Protein AF-A0A3E2UKI1-F1 (afdb_monomer)

Nearest PDB structures (foldseek):
  4pql-assembly1_A  TM=8.814E-01  e=4.683E-04  Staphylococcus aureus
  5kbj-assembly2_G  TM=8.532E-01  e=4.683E-04  Staphylococcus aureus
  4pta-assembly1_D  TM=8.898E-01  e=7.833E-04  Staphylococcus aureus subsp. aureus USA300
  5kbj-a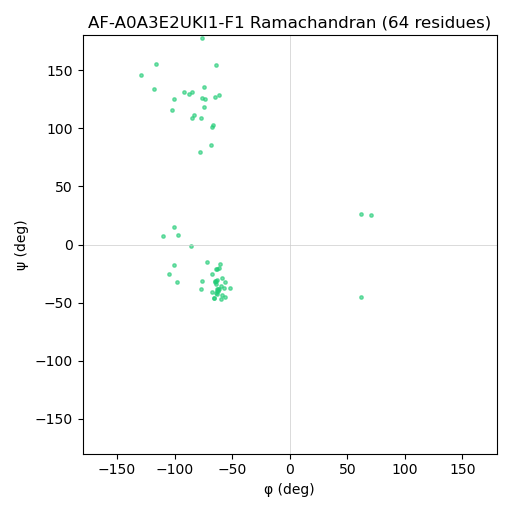ssembly2_D  TM=8.709E-01  e=1.152E-03  Staphylococcus aureus
  5kbj-assembly1_C  TM=8.566E-01  e=9.500E-04  Staphylococcus aureus

Structure (mmCIF, N/CA/C/O backbone):
data_AF-A0A3E2UKI1-F1
#
_entry.id   AF-A0A3E2UKI1-F1
#
loop_
_atom_site.group_PDB
_atom_site.id
_atom_site.type_symbol
_atom_site.label_atom_id
_atom_site.label_alt_id
_atom_site.label_comp_id
_atom_site.label_asym_id
_atom_site.label_entity_id
_atom_site.label_seq_id
_atom_site.pdbx_PDB_ins_code
_atom_site.Cartn_x
_atom_site.Cartn_y
_atom_site.Cartn_z
_atom_site.occupancy
_atom_site.B_iso_or_equiv
_atom_site.auth_seq_id
_atom_site.auth_comp_id
_atom_site.auth_asym_id
_atom_site.auth_atom_id
_atom_site.pdbx_PDB_model_num
ATOM 1 N N . MET A 1 1 ? 37.282 17.159 6.871 1.00 42.03 1 MET A N 1
ATOM 2 C CA . MET A 1 1 ? 35.842 16.951 6.622 1.00 42.03 1 MET A CA 1
ATOM 3 C C . MET A 1 1 ? 35.702 15.576 6.000 1.00 42.03 1 MET A C 1
ATOM 5 O O . MET A 1 1 ? 35.942 15.421 4.811 1.00 42.03 1 MET A O 1
ATOM 9 N N . THR A 1 2 ? 35.495 14.563 6.832 1.00 41.75 2 THR A N 1
ATOM 10 C CA . THR A 1 2 ? 35.322 13.172 6.409 1.00 41.75 2 THR A CA 1
ATOM 11 C C . THR A 1 2 ? 33.932 13.030 5.803 1.00 41.75 2 THR A C 1
ATOM 13 O O . THR A 1 2 ? 32.937 13.321 6.458 1.00 41.75 2 THR A O 1
ATOM 16 N N . LEU A 1 3 ? 33.872 12.673 4.521 1.00 50.78 3 LEU A N 1
ATOM 17 C CA . LEU A 1 3 ? 32.631 12.271 3.870 1.00 50.78 3 LEU A CA 1
ATOM 18 C C . LEU A 1 3 ? 32.218 10.936 4.493 1.00 50.78 3 LEU A C 1
ATOM 20 O O . LEU A 1 3 ? 32.807 9.903 4.173 1.00 50.78 3 LEU A O 1
ATOM 24 N N . ASP A 1 4 ? 31.257 10.972 5.412 1.00 49.09 4 ASP A N 1
ATOM 25 C CA . ASP A 1 4 ? 30.620 9.778 5.964 1.00 49.09 4 ASP A CA 1
ATOM 26 C C . ASP A 1 4 ? 29.777 9.128 4.861 1.00 49.09 4 ASP A C 1
ATOM 28 O O . ASP A 1 4 ? 28.595 9.415 4.672 1.00 49.09 4 ASP A O 1
ATOM 32 N N . TYR A 1 5 ? 30.424 8.287 4.056 1.00 60.31 5 TYR A N 1
ATOM 33 C CA . TYR A 1 5 ?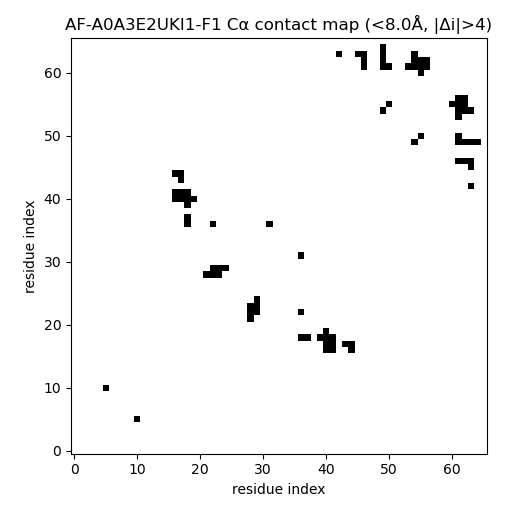 29.736 7.436 3.100 1.00 60.31 5 TYR A CA 1
ATOM 34 C C . TYR A 1 5 ? 28.866 6.435 3.866 1.00 60.31 5 TYR A C 1
ATOM 36 O O . TYR A 1 5 ? 29.335 5.722 4.751 1.00 60.31 5 TYR A O 1
ATOM 44 N N . PHE A 1 6 ? 27.582 6.381 3.517 1.00 57.09 6 PHE A N 1
ATOM 45 C CA . PHE A 1 6 ? 26.631 5.428 4.076 1.00 57.09 6 PHE A CA 1
ATOM 46 C C . PHE A 1 6 ? 26.998 4.002 3.635 1.00 57.09 6 PHE A C 1
ATOM 48 O O . PHE A 1 6 ? 26.741 3.597 2.502 1.00 57.09 6 PHE A O 1
ATOM 55 N N . TYR A 1 7 ? 27.608 3.228 4.533 1.00 56.75 7 TYR A N 1
ATOM 56 C CA . TYR A 1 7 ? 27.946 1.826 4.296 1.00 56.75 7 TYR A CA 1
ATOM 57 C C . TYR A 1 7 ? 26.695 0.947 4.418 1.00 56.75 7 TYR A C 1
ATOM 59 O O . TYR A 1 7 ? 26.193 0.747 5.519 1.00 56.75 7 TYR A O 1
ATOM 67 N N . GLY A 1 8 ? 26.213 0.421 3.286 1.00 55.53 8 GLY A N 1
ATOM 68 C CA . GLY A 1 8 ? 25.520 -0.873 3.112 1.00 55.53 8 GLY A CA 1
ATOM 69 C C . GLY A 1 8 ? 24.186 -1.143 3.829 1.00 55.53 8 GLY A C 1
ATOM 70 O O . GLY A 1 8 ? 23.265 -1.639 3.196 1.00 55.53 8 GLY A O 1
ATOM 71 N N . GLN A 1 9 ? 24.052 -0.826 5.118 1.00 53.12 9 GLN A N 1
ATOM 72 C CA . GLN A 1 9 ? 22.861 -1.081 5.941 1.00 53.12 9 GLN A CA 1
ATOM 73 C C . GLN A 1 9 ? 21.968 0.147 6.144 1.00 53.12 9 GLN A C 1
ATOM 75 O O . GLN A 1 9 ? 20.799 0.007 6.496 1.00 53.12 9 GLN A O 1
ATOM 80 N N . ALA A 1 10 ? 22.473 1.358 5.895 1.00 52.53 10 ALA A N 1
ATOM 81 C CA . ALA A 1 10 ? 21.668 2.568 6.063 1.00 52.53 10 ALA A CA 1
ATOM 82 C C . ALA A 1 10 ? 20.483 2.629 5.082 1.00 52.53 10 ALA A C 1
ATOM 84 O O . ALA A 1 10 ? 19.431 3.141 5.441 1.00 5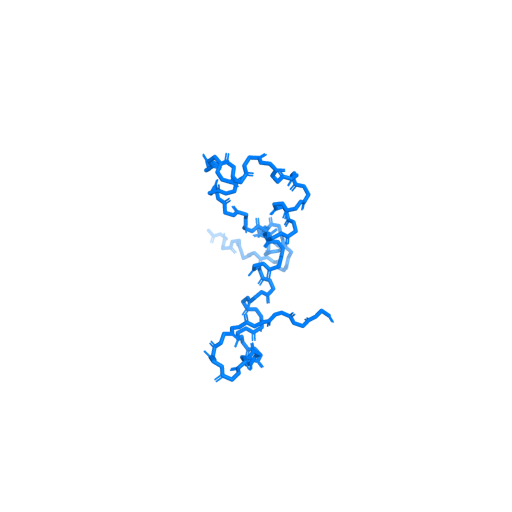2.53 10 ALA A O 1
ATOM 85 N N . GLY A 1 11 ? 20.618 2.069 3.873 1.00 55.22 11 GLY A N 1
ATOM 86 C CA . GLY A 1 11 ? 19.537 2.043 2.879 1.00 55.22 11 GLY A CA 1
ATOM 87 C C . GLY A 1 11 ? 18.320 1.212 3.307 1.00 55.22 11 GLY A C 1
ATOM 88 O O . GLY A 1 11 ? 17.189 1.579 2.991 1.00 55.22 11 GLY A O 1
ATOM 89 N N . GLU A 1 12 ? 18.527 0.142 4.082 1.00 57.00 12 GLU A N 1
ATOM 90 C CA . GLU A 1 12 ? 17.422 -0.675 4.604 1.00 57.00 12 GLU A CA 1
ATOM 91 C C . GLU A 1 12 ? 16.698 -0.002 5.774 1.00 57.00 12 GLU A C 1
ATOM 93 O O . GLU A 1 12 ? 15.479 -0.114 5.875 1.00 57.00 12 GLU A O 1
ATOM 98 N N . LEU A 1 13 ? 17.395 0.797 6.593 1.00 61.91 13 LEU A N 1
ATOM 99 C CA . LEU A 1 13 ? 16.758 1.612 7.641 1.00 61.91 13 LEU A CA 1
ATOM 100 C C . LEU A 1 13 ? 15.807 2.680 7.070 1.00 61.91 13 LEU A C 1
ATOM 102 O O . LEU A 1 13 ? 14.910 3.142 7.773 1.00 61.91 13 LEU A O 1
ATOM 106 N N . PHE A 1 14 ? 15.974 3.051 5.796 1.00 65.62 14 PHE A N 1
ATOM 107 C CA . PHE A 1 14 ? 15.068 3.945 5.067 1.00 65.62 14 PHE A CA 1
ATOM 108 C C . PHE A 1 14 ? 14.047 3.201 4.195 1.00 65.62 14 PHE A C 1
ATOM 110 O O . PHE A 1 14 ? 13.334 3.838 3.420 1.00 65.62 14 PHE A O 1
ATOM 117 N N . SER A 1 15 ? 13.950 1.873 4.300 1.00 72.94 15 SER A N 1
ATOM 118 C CA . SER A 1 15 ? 12.919 1.109 3.600 1.00 72.94 15 SER A CA 1
ATOM 119 C C . SER A 1 15 ? 11.622 1.140 4.400 1.00 72.94 15 SER A C 1
ATOM 121 O O . SER A 1 15 ? 11.516 0.576 5.486 1.00 72.94 15 SER A O 1
ATOM 123 N N . PHE A 1 16 ? 10.616 1.824 3.862 1.00 82.88 16 PHE A N 1
ATOM 124 C CA . PHE A 1 16 ? 9.292 1.934 4.464 1.00 82.88 16 PHE A CA 1
ATOM 125 C C . PHE A 1 16 ? 8.206 1.593 3.451 1.00 82.88 16 PHE A C 1
ATOM 127 O O . PHE A 1 16 ? 8.288 1.941 2.272 1.00 82.88 16 PHE A O 1
ATOM 134 N N . TYR A 1 17 ? 7.132 0.976 3.936 1.00 84.75 17 TYR A N 1
ATOM 135 C CA . TYR A 1 17 ? 5.931 0.804 3.134 1.00 84.75 17 TYR A CA 1
ATOM 136 C C . TYR A 1 17 ? 5.162 2.119 3.056 1.00 84.75 17 TYR A C 1
ATOM 138 O O . TYR A 1 17 ? 4.818 2.736 4.067 1.00 84.75 17 TYR A O 1
ATOM 146 N N .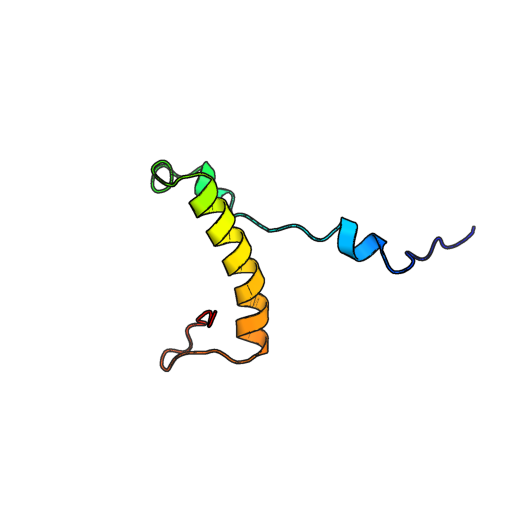 ARG A 1 18 ? 4.869 2.550 1.830 1.00 85.38 18 ARG A N 1
ATOM 147 C CA . ARG A 1 18 ? 4.047 3.734 1.578 1.00 85.38 18 ARG A CA 1
ATOM 148 C C . ARG A 1 18 ? 2.579 3.335 1.608 1.00 85.38 18 ARG A C 1
ATOM 150 O O . ARG A 1 18 ? 2.087 2.698 0.683 1.00 85.38 18 ARG A O 1
ATOM 157 N N . ILE A 1 19 ? 1.872 3.751 2.653 1.00 89.50 19 ILE A N 1
ATOM 158 C CA . ILE A 1 19 ? 0.422 3.568 2.757 1.00 89.50 19 ILE A CA 1
ATOM 159 C C . ILE A 1 19 ? -0.268 4.890 2.382 1.00 89.50 19 ILE A C 1
ATOM 161 O O . ILE A 1 19 ? 0.041 5.926 2.981 1.00 89.50 19 ILE A O 1
ATOM 165 N N . PRO A 1 20 ? -1.195 4.911 1.406 1.00 89.69 20 PRO A N 1
ATOM 166 C CA . PRO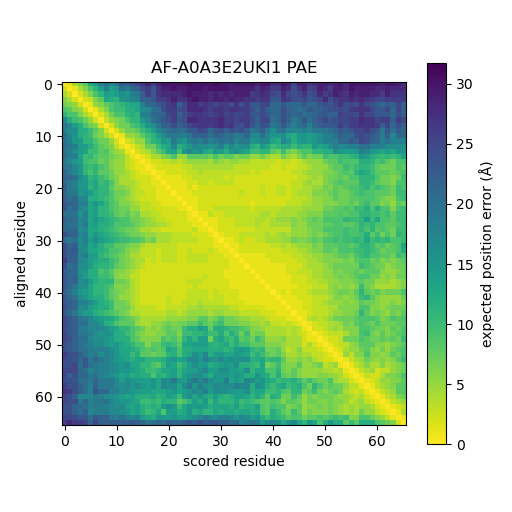 A 1 20 ? -1.897 6.137 1.044 1.00 89.69 20 PRO A CA 1
ATOM 167 C C . PRO A 1 20 ? -2.712 6.711 2.205 1.00 89.69 20 PRO A C 1
ATOM 169 O O . PRO A 1 20 ? -3.564 6.032 2.779 1.00 89.69 20 PRO A O 1
ATOM 172 N N . LYS A 1 21 ? -2.523 8.005 2.492 1.00 89.94 21 LYS A N 1
ATOM 173 C CA . LYS A 1 21 ? -3.278 8.726 3.536 1.00 89.94 21 LYS A CA 1
ATOM 174 C C . LYS A 1 21 ? -4.789 8.710 3.293 1.00 89.94 21 LYS A C 1
ATOM 176 O O . LYS A 1 21 ? -5.553 8.690 4.253 1.00 89.94 21 LYS A O 1
ATOM 181 N N . ALA A 1 22 ? -5.207 8.632 2.028 1.00 91.19 22 ALA A N 1
ATOM 182 C CA . ALA A 1 22 ? -6.606 8.491 1.632 1.00 91.19 22 ALA A CA 1
ATOM 183 C C . ALA A 1 22 ? -7.303 7.326 2.356 1.00 91.19 22 ALA A C 1
ATOM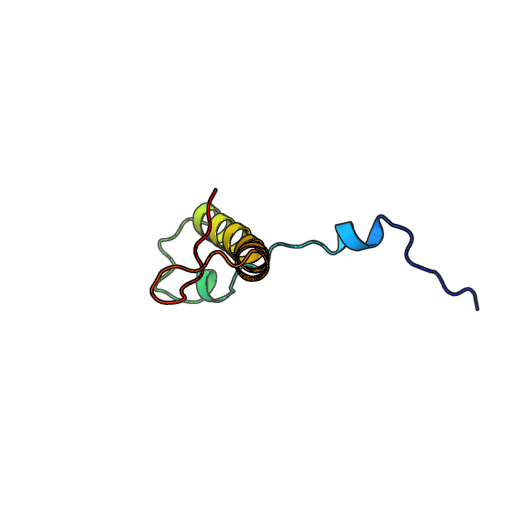 185 O O . ALA A 1 22 ? -8.435 7.489 2.794 1.00 91.19 22 ALA A O 1
ATOM 186 N N . LEU A 1 23 ? -6.611 6.202 2.595 1.00 90.19 23 LEU A N 1
ATOM 187 C CA . LEU A 1 23 ? -7.163 5.045 3.314 1.00 90.19 23 LEU A CA 1
ATOM 188 C C . LEU A 1 23 ? -7.536 5.350 4.776 1.00 90.19 23 LEU A C 1
ATOM 190 O O . LEU A 1 23 ? -8.327 4.624 5.378 1.00 90.19 23 LEU A O 1
ATOM 194 N N . PHE A 1 24 ? -6.971 6.407 5.360 1.00 90.25 24 PHE A N 1
ATOM 195 C CA . PHE A 1 24 ? -7.252 6.849 6.727 1.00 90.25 24 PHE A CA 1
ATOM 196 C C . PHE A 1 24 ? -8.143 8.093 6.784 1.00 90.25 24 PHE A C 1
ATOM 198 O O . PHE A 1 24 ? -8.825 8.297 7.782 1.00 90.25 24 PHE A O 1
ATOM 205 N N . GLN A 1 25 ? -8.135 8.919 5.736 1.00 91.69 25 GLN A N 1
ATOM 206 C CA . GLN A 1 25 ? -8.829 10.209 5.710 1.00 91.69 25 GLN A CA 1
ATOM 207 C C . GLN A 1 25 ? -10.198 10.149 5.027 1.00 91.69 25 GLN A C 1
ATOM 209 O O . GLN A 1 25 ? -11.101 10.891 5.404 1.00 91.69 25 GLN A O 1
ATOM 214 N N . GLU A 1 26 ? -10.372 9.288 4.025 1.00 94.25 26 GLU A N 1
ATOM 215 C CA . GLU A 1 26 ? -11.612 9.240 3.255 1.00 94.25 26 GLU A CA 1
ATOM 216 C C . GLU A 1 26 ? -12.670 8.360 3.942 1.00 94.25 26 GLU A C 1
ATOM 218 O O . GLU A 1 26 ? -12.392 7.194 4.249 1.00 94.25 26 GLU A O 1
ATOM 223 N N . PRO A 1 27 ? -13.918 8.846 4.095 1.00 92.06 27 PRO A N 1
ATOM 224 C CA . PRO A 1 27 ? -15.006 8.077 4.706 1.00 92.06 27 PRO A CA 1
ATOM 225 C C . PRO A 1 27 ? -15.263 6.730 4.023 1.00 92.06 27 PRO A C 1
ATOM 227 O O . PRO A 1 27 ? -15.590 5.748 4.683 1.00 92.06 27 PRO A O 1
ATOM 230 N N . ARG A 1 28 ? -15.041 6.646 2.704 1.00 92.19 28 ARG A N 1
ATOM 231 C CA . ARG A 1 28 ? -15.240 5.415 1.922 1.00 92.19 28 ARG A CA 1
ATOM 232 C C . ARG A 1 28 ? -14.345 4.247 2.365 1.00 92.19 28 ARG A C 1
ATOM 234 O O . ARG A 1 28 ? -14.652 3.103 2.054 1.00 92.19 28 ARG A O 1
ATOM 241 N N . PHE A 1 29 ? -13.245 4.530 3.068 1.00 90.00 29 PHE A N 1
ATOM 242 C CA . PHE A 1 29 ? -12.276 3.536 3.540 1.00 90.00 29 PHE A CA 1
ATOM 243 C C . PHE A 1 29 ? -12.297 3.357 5.068 1.00 90.00 29 PHE A C 1
ATOM 245 O O . PHE A 1 29 ? -11.445 2.655 5.617 1.00 90.00 29 PHE A O 1
ATOM 252 N N . GLN A 1 30 ? -13.254 3.967 5.780 1.00 88.62 30 GLN A N 1
ATOM 253 C CA . GLN A 1 30 ? -13.367 3.817 7.237 1.00 88.62 30 GLN A CA 1
ATOM 254 C C . GLN A 1 30 ? -13.689 2.385 7.664 1.00 88.62 30 GLN A C 1
ATOM 256 O O . GLN A 1 30 ? -13.193 1.949 8.696 1.00 88.62 30 GLN A O 1
ATOM 261 N N . SER A 1 31 ? -14.465 1.650 6.865 1.00 93.19 31 SER A N 1
ATOM 262 C CA . SER A 1 31 ? -14.834 0.260 7.155 1.00 93.19 31 SER A CA 1
ATOM 263 C C . SER A 1 31 ? -13.683 -0.735 6.981 1.00 93.19 31 SER A C 1
ATOM 265 O O . SER A 1 31 ? -13.788 -1.871 7.440 1.00 93.19 31 SER A O 1
ATOM 267 N N . LEU A 1 32 ? -12.589 -0.341 6.320 1.00 92.56 32 LEU A N 1
ATOM 268 C CA . LEU A 1 32 ? -11.435 -1.214 6.126 1.00 92.56 32 LEU A CA 1
ATOM 269 C C . LEU A 1 32 ? -10.645 -1.355 7.427 1.00 92.56 32 LEU A C 1
ATOM 271 O O . LEU A 1 32 ? -10.327 -0.359 8.085 1.00 92.56 32 LEU A O 1
ATOM 275 N N . SER A 1 33 ? -10.255 -2.589 7.748 1.00 94.44 33 SER A N 1
ATOM 276 C CA . SER A 1 33 ? -9.343 -2.851 8.858 1.00 94.44 33 SER A CA 1
ATOM 277 C C . SER A 1 33 ? -7.973 -2.225 8.596 1.00 94.44 33 SER A C 1
ATOM 279 O O . SER A 1 33 ? -7.552 -2.038 7.450 1.00 94.44 33 SER A O 1
ATOM 281 N N . THR A 1 34 ? -7.246 -1.920 9.668 1.00 91.81 34 THR A N 1
ATOM 282 C CA . THR A 1 34 ? -5.859 -1.450 9.565 1.00 91.81 34 THR A CA 1
ATOM 283 C C . THR A 1 34 ? -4.989 -2.454 8.806 1.00 91.81 34 THR A C 1
ATOM 285 O O . THR A 1 34 ? -4.179 -2.045 7.979 1.00 91.81 34 THR A O 1
ATOM 288 N N . ASP A 1 35 ? -5.219 -3.754 8.995 1.00 92.69 35 ASP A N 1
ATOM 289 C CA . ASP A 1 35 ? -4.496 -4.818 8.292 1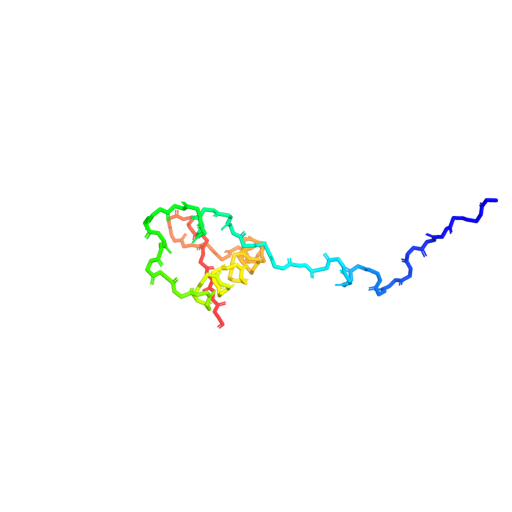.00 92.69 35 ASP A CA 1
ATOM 290 C C . ASP A 1 35 ? -4.739 -4.774 6.782 1.00 92.69 35 ASP A C 1
ATOM 292 O O . ASP A 1 35 ? -3.789 -4.860 6.007 1.00 92.69 35 ASP A O 1
ATOM 296 N N . ALA A 1 36 ? -5.984 -4.551 6.346 1.00 92.19 36 ALA A N 1
ATOM 297 C CA . ALA A 1 36 ? -6.310 -4.406 4.928 1.00 92.19 36 ALA A CA 1
ATOM 298 C C . ALA A 1 36 ? -5.621 -3.177 4.309 1.00 92.19 36 ALA A C 1
ATOM 300 O O . ALA A 1 36 ? -5.123 -3.236 3.183 1.00 92.19 36 ALA A O 1
ATOM 301 N N . LYS A 1 37 ? -5.538 -2.069 5.058 1.00 91.56 37 LYS A N 1
ATOM 302 C CA . LYS A 1 37 ? -4.841 -0.846 4.620 1.00 91.56 37 LYS A CA 1
ATOM 303 C C . LYS A 1 37 ? -3.332 -1.066 4.512 1.00 91.56 37 LYS A C 1
ATOM 305 O O . LYS A 1 37 ? -2.715 -0.618 3.546 1.00 91.56 37 LYS A O 1
ATOM 310 N N . THR A 1 38 ? -2.750 -1.783 5.470 1.00 91.38 38 THR A N 1
ATOM 311 C CA . THR A 1 38 ? -1.329 -2.151 5.467 1.00 91.38 38 THR A CA 1
ATOM 312 C C . THR A 1 38 ? -1.007 -3.104 4.320 1.00 91.38 38 THR A C 1
ATOM 314 O O . THR A 1 38 ? -0.061 -2.852 3.574 1.00 91.38 38 THR A O 1
ATOM 317 N N . LEU A 1 39 ? -1.830 -4.137 4.109 1.00 90.56 39 LEU A N 1
ATOM 318 C CA . LEU A 1 39 ? -1.698 -5.072 2.991 1.00 90.56 39 LEU A CA 1
ATOM 319 C C . LEU A 1 39 ? -1.705 -4.333 1.651 1.00 90.56 39 LEU A C 1
ATOM 321 O O . LEU A 1 39 ? -0.840 -4.577 0.813 1.00 90.56 39 LEU A O 1
ATOM 325 N N . TYR A 1 40 ? -2.622 -3.380 1.469 1.00 89.69 40 TYR A N 1
ATOM 326 C CA . TYR A 1 40 ? -2.653 -2.556 0.264 1.00 89.69 40 TYR A CA 1
ATOM 327 C C . TYR A 1 40 ? -1.348 -1.773 0.056 1.00 89.69 40 TYR A C 1
ATOM 329 O O . TYR A 1 40 ? -0.827 -1.740 -1.055 1.00 89.69 40 TYR A O 1
ATOM 337 N N . GLY A 1 41 ? -0.783 -1.177 1.111 1.00 88.94 41 GLY A N 1
ATOM 338 C CA . GLY A 1 41 ? 0.500 -0.469 1.027 1.00 88.94 41 GLY A CA 1
ATOM 339 C C . GLY A 1 41 ? 1.674 -1.375 0.635 1.00 88.94 41 GLY A C 1
ATOM 340 O 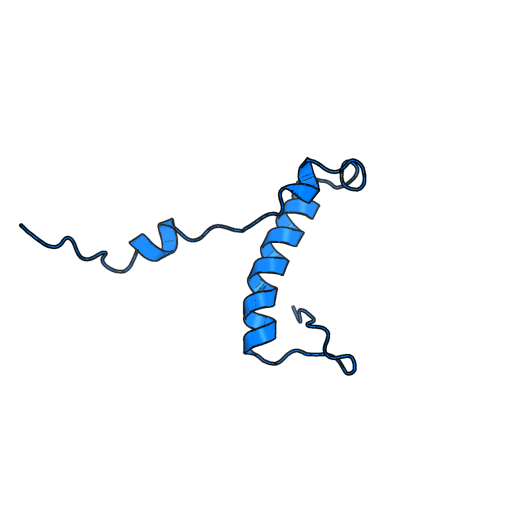O . GLY A 1 41 ? 2.515 -0.974 -0.169 1.00 88.94 41 GLY A O 1
ATOM 341 N N . ILE A 1 42 ? 1.705 -2.610 1.144 1.00 88.38 42 ILE A N 1
ATOM 342 C CA . ILE A 1 42 ? 2.720 -3.613 0.781 1.00 88.38 42 ILE A CA 1
ATOM 343 C C . ILE A 1 42 ? 2.573 -4.016 -0.691 1.00 88.38 42 ILE A C 1
ATOM 345 O O . ILE A 1 42 ? 3.557 -4.047 -1.433 1.00 88.38 42 ILE A O 1
ATOM 349 N N . LEU A 1 43 ? 1.344 -4.291 -1.136 1.00 85.12 43 LEU A N 1
ATOM 350 C CA . LEU A 1 43 ? 1.058 -4.647 -2.526 1.00 85.12 43 LEU A CA 1
ATOM 351 C C . LEU A 1 43 ? 1.410 -3.505 -3.488 1.00 85.12 43 LEU A C 1
ATOM 353 O O . LEU A 1 43 ? 1.996 -3.745 -4.541 1.00 85.12 43 LEU A O 1
ATOM 357 N N . LEU A 1 44 ? 1.125 -2.256 -3.116 1.00 84.75 44 LEU A N 1
ATOM 358 C CA . LEU A 1 44 ? 1.466 -1.081 -3.917 1.00 84.75 44 LEU A CA 1
ATOM 359 C C . LEU A 1 44 ? 2.982 -0.940 -4.125 1.00 84.75 44 LEU A C 1
ATOM 361 O O . LEU A 1 44 ? 3.435 -0.589 -5.215 1.00 84.75 44 LEU A O 1
ATOM 365 N N . ASP A 1 45 ? 3.780 -1.245 -3.103 1.00 82.81 45 ASP A N 1
ATOM 366 C CA . ASP A 1 45 ? 5.237 -1.243 -3.225 1.00 82.81 45 ASP A CA 1
ATOM 367 C C . ASP A 1 45 ? 5.719 -2.316 -4.224 1.00 82.81 45 ASP A C 1
ATOM 369 O O . ASP A 1 45 ? 6.506 -2.036 -5.134 1.00 82.81 45 ASP A O 1
ATOM 373 N N . ARG A 1 46 ? 5.118 -3.513 -4.167 1.00 76.31 46 ARG A N 1
ATOM 374 C CA . ARG A 1 46 ? 5.358 -4.620 -5.113 1.00 76.31 46 ARG A CA 1
ATOM 375 C C . ARG A 1 46 ? 4.855 -4.347 -6.533 1.00 76.31 46 ARG A C 1
ATOM 377 O O . ARG A 1 46 ? 5.425 -4.871 -7.493 1.00 76.31 46 ARG A O 1
ATOM 384 N N . MET A 1 47 ? 3.856 -3.486 -6.702 1.00 76.81 47 MET A N 1
ATOM 385 C CA . MET A 1 47 ? 3.394 -3.043 -8.021 1.00 76.81 47 MET A CA 1
ATOM 386 C C . MET A 1 47 ? 4.521 -2.361 -8.807 1.00 76.81 47 MET A C 1
ATOM 388 O O . MET A 1 47 ? 4.652 -2.579 -10.008 1.00 76.81 47 MET A O 1
ATOM 392 N N . SER A 1 48 ? 5.402 -1.615 -8.129 1.00 68.19 48 SER A N 1
ATOM 393 C CA . SER A 1 48 ? 6.556 -0.962 -8.769 1.00 68.19 48 SER A CA 1
ATOM 394 C C . SER A 1 48 ? 7.540 -1.976 -9.373 1.00 68.19 48 SER A C 1
ATOM 396 O O . SER A 1 48 ? 8.184 -1.687 -10.381 1.00 68.19 48 SER A O 1
ATOM 398 N N . LEU A 1 49 ? 7.643 -3.174 -8.786 1.00 70.19 49 LEU A N 1
ATOM 399 C CA . LEU A 1 49 ? 8.411 -4.298 -9.335 1.00 70.19 49 LEU A CA 1
ATOM 400 C C . LEU A 1 49 ? 7.662 -4.988 -10.484 1.00 70.19 49 LEU A C 1
ATOM 402 O O . LEU A 1 49 ? 8.278 -5.329 -11.487 1.00 70.19 49 LEU A O 1
ATOM 406 N N . SER A 1 50 ? 6.337 -5.120 -10.380 1.00 64.00 50 SER A N 1
ATOM 407 C CA . SER A 1 50 ? 5.493 -5.714 -11.432 1.00 64.00 50 SER A CA 1
ATOM 408 C C . SER A 1 50 ? 5.530 -4.893 -12.731 1.00 64.00 50 SER A C 1
ATOM 410 O O . SER A 1 50 ? 5.668 -5.462 -13.811 1.00 64.00 50 SER A O 1
ATOM 412 N N . VAL A 1 51 ? 5.530 -3.554 -12.632 1.00 65.50 51 VAL A N 1
ATOM 413 C CA . VAL A 1 51 ? 5.754 -2.645 -13.778 1.00 65.50 51 VAL A CA 1
ATOM 414 C C . VAL A 1 51 ? 7.116 -2.896 -14.424 1.00 65.50 51 VAL A C 1
ATOM 416 O O . VAL A 1 51 ? 7.208 -3.010 -15.643 1.00 65.50 51 VAL A O 1
ATOM 419 N N . LYS A 1 52 ? 8.180 -2.995 -13.615 1.00 69.44 52 LYS A N 1
ATOM 420 C CA . LYS A 1 52 ? 9.544 -3.239 -14.113 1.00 69.44 52 LYS A CA 1
ATOM 421 C C . LYS A 1 52 ? 9.683 -4.600 -14.795 1.00 69.44 52 LYS A C 1
ATOM 423 O O . LYS A 1 52 ? 10.462 -4.719 -15.733 1.00 69.44 52 LYS A O 1
ATOM 428 N N . ASN A 1 53 ? 8.913 -5.589 -14.349 1.00 71.00 53 ASN A N 1
ATOM 429 C CA . ASN A 1 53 ? 8.886 -6.934 -14.920 1.00 71.00 53 ASN A CA 1
ATOM 430 C C . ASN A 1 53 ? 7.927 -7.076 -16.116 1.00 71.00 53 ASN A C 1
ATOM 432 O O . ASN A 1 53 ? 7.833 -8.160 -16.685 1.00 71.00 53 ASN A O 1
ATOM 436 N N . GLY A 1 54 ? 7.215 -6.011 -16.503 1.00 70.81 54 GLY A N 1
ATOM 437 C CA . GLY A 1 54 ? 6.290 -6.033 -17.638 1.00 70.81 54 GLY A CA 1
ATOM 438 C C . GLY A 1 54 ? 5.022 -6.855 -17.395 1.00 70.81 54 GLY A C 1
ATOM 439 O O . GLY A 1 54 ? 4.429 -7.351 -18.348 1.00 70.81 54 GLY A O 1
ATOM 440 N N . TRP A 1 55 ? 4.600 -7.022 -16.137 1.00 72.44 55 TRP A N 1
ATOM 441 C CA . TRP A 1 55 ? 3.370 -7.742 -15.789 1.00 72.44 55 TRP A CA 1
ATOM 442 C C . TRP A 1 55 ? 2.145 -6.861 -16.031 1.00 72.44 55 TRP A C 1
ATOM 444 O O . TRP A 1 55 ? 1.603 -6.226 -15.124 1.00 72.44 55 TRP A O 1
ATOM 454 N N . LEU A 1 56 ? 1.765 -6.793 -17.301 1.00 74.56 56 LEU A N 1
ATOM 455 C CA . LEU A 1 56 ? 0.675 -5.990 -17.836 1.00 74.56 56 LEU A CA 1
ATOM 456 C C . LEU A 1 56 ? -0.358 -6.928 -18.452 1.00 74.56 56 LEU A C 1
ATOM 458 O O . LEU A 1 56 ? -0.002 -7.876 -19.151 1.00 74.56 56 LEU A O 1
ATOM 462 N N . ASP A 1 57 ? -1.632 -6.696 -18.157 1.00 77.00 57 ASP A N 1
ATOM 463 C CA . ASP A 1 57 ? -2.717 -7.417 -18.817 1.00 77.00 57 ASP A CA 1
ATOM 464 C C . ASP A 1 57 ? -2.954 -6.898 -20.247 1.00 77.00 57 ASP A C 1
ATOM 466 O O . ASP A 1 57 ? -2.326 -5.941 -20.704 1.00 77.00 57 ASP A O 1
ATOM 470 N N . GLU A 1 58 ? -3.892 -7.513 -20.967 1.00 75.00 58 GLU A N 1
ATOM 471 C CA . GLU A 1 58 ? -4.254 -7.130 -22.341 1.00 75.00 58 GLU A CA 1
ATOM 472 C C . GLU A 1 58 ? -4.786 -5.689 -22.464 1.00 75.00 58 GLU A C 1
ATOM 474 O O . GLU A 1 58 ? -4.817 -5.129 -23.558 1.00 75.00 58 GLU A O 1
ATOM 479 N N . GLN A 1 59 ? -5.196 -5.068 -21.353 1.00 78.31 59 GLN A N 1
ATOM 480 C CA . GLN A 1 59 ? -5.609 -3.665 -21.279 1.00 78.31 59 GLN A CA 1
ATOM 481 C C . GLN A 1 59 ? -4.508 -2.755 -20.712 1.00 78.31 59 GLN A C 1
ATOM 483 O O . GLN A 1 59 ? -4.778 -1.608 -20.351 1.00 78.31 59 GLN A O 1
ATOM 488 N N . ASN A 1 60 ? -3.267 -3.242 -20.654 1.00 68.31 60 ASN A N 1
ATOM 489 C CA . ASN A 1 60 ? -2.102 -2.526 -20.148 1.00 68.31 60 ASN A CA 1
ATOM 490 C C . ASN A 1 60 ? -2.215 -2.124 -18.664 1.00 68.31 60 ASN A C 1
ATOM 492 O O . ASN A 1 60 ? -1.609 -1.146 -18.218 1.00 68.31 60 ASN A O 1
ATOM 496 N N . ARG A 1 61 ? -3.009 -2.860 -17.881 1.00 74.69 61 ARG A N 1
ATOM 497 C CA . ARG A 1 61 ? -3.132 -2.674 -16.435 1.00 74.69 61 ARG A CA 1
ATOM 498 C C . ARG A 1 61 ? -2.131 -3.579 -15.744 1.00 74.69 61 ARG A C 1
ATOM 500 O O . ARG A 1 61 ? -2.035 -4.772 -16.023 1.00 74.69 61 ARG A O 1
ATOM 507 N N . VAL A 1 62 ? -1.388 -2.992 -14.819 1.00 70.06 62 VAL A N 1
ATOM 508 C CA . VAL A 1 62 ? -0.402 -3.720 -14.026 1.00 70.06 62 VAL A CA 1
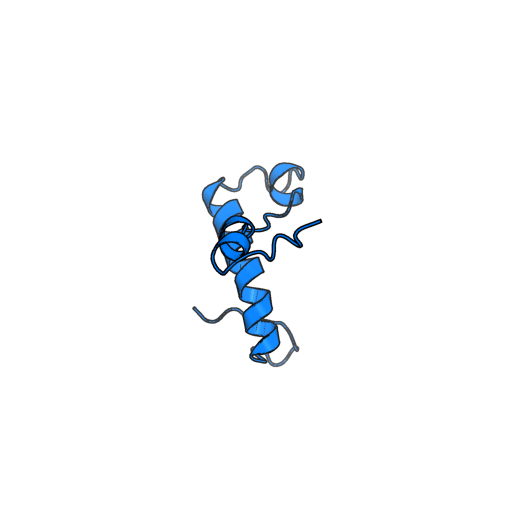ATOM 509 C C . VAL A 1 62 ? -1.145 -4.579 -13.017 1.00 70.06 62 VAL A C 1
ATOM 511 O O . VAL A 1 62 ? -1.933 -4.061 -12.223 1.00 70.06 62 VAL A O 1
ATOM 514 N N . PHE A 1 63 ? -0.865 -5.874 -13.021 1.00 71.06 63 PHE A N 1
ATOM 515 C CA . PHE A 1 63 ? -1.373 -6.800 -12.020 1.00 71.06 63 PHE A CA 1
ATOM 516 C C . PHE A 1 63 ? -0.215 -7.379 -11.211 1.00 71.06 63 PHE A C 1
ATOM 518 O O . PHE A 1 63 ? 0.934 -7.404 -11.651 1.00 71.06 63 PHE A O 1
ATOM 525 N N . ILE A 1 64 ? -0.519 -7.801 -9.989 1.00 67.12 64 ILE A N 1
ATOM 526 C CA . ILE A 1 64 ? 0.456 -8.397 -9.081 1.00 67.12 64 ILE A CA 1
ATOM 527 C C . ILE A 1 64 ? 0.217 -9.904 -9.111 1.00 67.12 64 ILE A C 1
ATOM 529 O O . ILE A 1 64 ? -0.856 -10.360 -8.716 1.00 67.12 64 ILE A O 1
ATOM 533 N N . ILE A 1 65 ? 1.201 -10.662 -9.596 1.00 59.28 65 ILE A N 1
ATOM 534 C CA . ILE A 1 65 ? 1.254 -12.119 -9.427 1.00 59.28 65 ILE A CA 1
ATOM 535 C C . ILE A 1 65 ? 1.957 -12.384 -8.094 1.00 59.28 65 ILE A C 1
ATOM 537 O O . ILE A 1 65 ? 3.000 -11.779 -7.828 1.00 59.28 65 ILE A O 1
ATOM 541 N N . PHE A 1 66 ? 1.348 -13.215 -7.249 1.00 56.62 66 PHE A N 1
ATOM 542 C CA . PHE A 1 66 ? 1.836 -13.541 -5.908 1.00 56.62 66 PHE A CA 1
ATOM 543 C C . PHE A 1 66 ? 2.782 -14.742 -5.932 1.00 56.62 66 PHE A C 1
ATOM 545 O O . PHE A 1 66 ? 2.457 -15.716 -6.650 1.00 56.62 66 PHE A O 1
#

Sequence (66 aa):
MTLDYFYGQAGELFSFYRIPKALFQEPRFQSLSTDAKTLYGILLDRMSLSVKNGWLDEQNRVFIIF

Secondary structure (DSSP, 8-state):
-------TTHHHHT------THHHH-GGGTTS-HHHHHHHHHHHHHHHHHHHTT-B-TTS-B----

Foldseek 3Di:
DDDPDDPDCVVVVPDDQDQDCCCVPPPVNPPPDPVNSSVVSVVVVCLVVQVVVQCADPVRDRDDDD

Organism: NCBI:txid853

Solvent-accessible surface area (backbone atoms only — not comparable to full-atom values): 4274 Å² total; per-residue (Å²): 135,81,81,82,72,80,69,87,58,58,68,59,77,69,64,72,75,65,56,67,64,57,56,78,71,37,78,93,34,64,86,56,51,69,65,58,50,51,51,49,12,50,50,56,59,52,42,61,53,25,58,76,70,64,38,51,47,99,83,70,47,72,51,80,85,131

Radius of gyration: 16.9 Å; Cα contacts (8 Å, |Δi|>4): 43; chains: 1; bounding box: 51×30×32 Å

InterPro domains:
  IPR010724 Replication initiator A, N-terminal [PF06970] (15-66)

Mean predicted aligned error: 10.39 Å

pLDDT: mean 75.77, std 14.85, range [41.75, 94.44]